Protein AF-A0A842T3V9-F1 (afdb_monomer)

Structure (mmCIF, N/CA/C/O backbone):
data_AF-A0A842T3V9-F1
#
_entry.id   AF-A0A842T3V9-F1
#
loop_
_atom_site.group_PDB
_atom_site.id
_atom_site.type_symbol
_atom_site.label_atom_id
_atom_site.label_alt_id
_atom_site.label_comp_id
_atom_site.label_asym_id
_atom_site.label_entity_id
_atom_site.label_seq_id
_atom_site.pdbx_PDB_ins_code
_atom_site.Cartn_x
_atom_site.Cartn_y
_atom_site.Cartn_z
_atom_site.occupancy
_atom_site.B_iso_or_equiv
_atom_site.auth_seq_id
_atom_site.auth_comp_id
_atom_site.auth_asym_id
_atom_site.auth_atom_id
_atom_site.pdbx_PDB_model_num
ATOM 1 N N . MET A 1 1 ? -2.963 1.480 28.954 1.00 61.06 1 MET A N 1
ATOM 2 C CA . MET A 1 1 ? -3.597 1.950 27.704 1.00 61.06 1 MET A CA 1
ATOM 3 C C . MET A 1 1 ? -4.951 1.272 27.603 1.00 61.06 1 MET A C 1
ATOM 5 O O . MET A 1 1 ? -4.991 0.049 27.613 1.00 61.06 1 MET A O 1
ATOM 9 N N . THR A 1 2 ? -6.048 2.028 27.620 1.00 71.44 2 THR A N 1
ATOM 10 C CA . THR A 1 2 ? -7.395 1.447 27.523 1.00 71.44 2 THR A CA 1
ATOM 11 C C . THR A 1 2 ? -7.661 1.122 26.061 1.00 71.44 2 THR A C 1
ATOM 13 O O . THR A 1 2 ? -7.828 2.033 25.257 1.00 71.44 2 THR A O 1
ATOM 16 N N . TYR A 1 3 ? -7.644 -0.164 25.712 1.00 74.62 3 TYR A N 1
ATOM 17 C CA . TYR A 1 3 ? -8.016 -0.625 24.378 1.00 74.62 3 TYR A CA 1
ATOM 18 C C . TYR A 1 3 ? -9.431 -0.136 24.052 1.00 74.62 3 TYR A C 1
ATOM 20 O O . TYR A 1 3 ? -10.383 -0.468 24.760 1.00 74.62 3 TYR A O 1
ATOM 28 N N . SER A 1 4 ? -9.564 0.660 22.993 1.00 76.19 4 SER A N 1
ATOM 29 C CA . SER A 1 4 ? -10.854 0.978 22.396 1.00 76.19 4 SER A CA 1
ATOM 30 C C . SER A 1 4 ? -10.933 0.291 21.040 1.00 76.19 4 SER A C 1
ATOM 32 O O . SER A 1 4 ? -10.007 0.441 20.243 1.00 76.19 4 SER A O 1
ATOM 34 N N . PRO A 1 5 ? -12.019 -0.431 20.729 1.00 81.81 5 PRO A N 1
ATOM 35 C CA . PRO A 1 5 ? -12.182 -0.978 19.396 1.00 81.81 5 PRO A CA 1
ATOM 36 C C . PRO A 1 5 ? -12.217 0.171 18.369 1.00 81.81 5 PRO A C 1
ATOM 38 O O . PRO A 1 5 ? -12.931 1.159 18.588 1.00 81.81 5 PRO A O 1
ATOM 41 N N . PRO A 1 6 ? -11.453 0.075 17.265 1.00 84.00 6 PRO A N 1
ATOM 42 C CA . PRO A 1 6 ? -11.506 1.053 16.187 1.00 84.00 6 PRO A CA 1
ATOM 43 C C . PRO A 1 6 ? -12.891 1.046 15.532 1.00 84.00 6 PRO A C 1
ATOM 45 O O . PRO A 1 6 ? -13.570 0.016 15.469 1.00 84.00 6 PRO A O 1
ATOM 48 N N . LYS A 1 7 ? -13.323 2.198 15.009 1.00 88.06 7 LYS A N 1
ATOM 49 C CA . LYS A 1 7 ? -14.595 2.286 14.284 1.00 88.06 7 LYS A CA 1
ATOM 50 C C . LYS A 1 7 ? -14.553 1.395 13.042 1.00 88.06 7 LYS A C 1
ATOM 52 O O . LYS A 1 7 ? -13.521 1.281 12.381 1.00 88.06 7 LYS A O 1
ATOM 57 N N . LYS A 1 8 ? -15.708 0.830 12.669 1.00 89.12 8 LYS A N 1
ATOM 58 C CA . LYS A 1 8 ? -15.849 -0.015 11.466 1.00 89.12 8 LYS A CA 1
ATOM 59 C C . LYS A 1 8 ? -15.284 0.668 10.216 1.00 89.12 8 LYS A C 1
ATOM 61 O O . LYS A 1 8 ? -14.583 0.032 9.442 1.00 89.12 8 LYS A O 1
ATOM 66 N N . ILE A 1 9 ? -15.538 1.969 10.058 1.00 89.25 9 ILE A N 1
ATOM 67 C CA . ILE A 1 9 ? -15.043 2.748 8.917 1.00 89.25 9 ILE A CA 1
ATOM 68 C C . ILE A 1 9 ? -13.511 2.836 8.883 1.00 89.25 9 ILE A C 1
ATOM 70 O O . ILE A 1 9 ? -12.925 2.679 7.818 1.00 89.25 9 ILE A O 1
ATOM 74 N N . THR A 1 10 ? -12.855 2.996 10.036 1.00 91.00 10 THR A N 1
ATOM 75 C CA . THR A 1 10 ? -11.390 3.015 10.139 1.00 91.00 10 THR A CA 1
ATOM 76 C C . THR A 1 10 ? -10.803 1.685 9.686 1.00 91.00 10 THR A C 1
ATOM 78 O O . THR A 1 10 ? -9.866 1.669 8.898 1.00 91.00 10 THR A O 1
ATOM 81 N N . VAL A 1 11 ? -11.400 0.568 10.115 1.00 91.44 11 VAL A N 1
ATOM 82 C CA . VAL A 1 11 ? -10.968 -0.775 9.701 1.00 91.44 11 VAL A CA 1
ATOM 83 C C . VAL A 1 11 ? -11.120 -0.960 8.190 1.00 91.44 11 VAL A C 1
ATOM 85 O O . VAL A 1 11 ? -10.195 -1.444 7.544 1.00 91.44 11 VAL A O 1
ATOM 88 N N . VAL A 1 12 ? -12.251 -0.536 7.616 1.00 94.00 12 VAL A N 1
ATOM 89 C CA . VAL A 1 12 ? -12.500 -0.635 6.169 1.00 94.00 12 VAL A CA 1
ATOM 90 C C . VAL A 1 12 ? -11.490 0.196 5.376 1.00 94.00 12 VAL A C 1
ATOM 92 O O . VAL A 1 12 ? -10.886 -0.323 4.443 1.00 94.00 12 VAL A O 1
ATOM 95 N N . ILE A 1 13 ? -11.253 1.454 5.759 1.00 93.44 13 ILE A N 1
ATOM 96 C CA . ILE A 1 13 ? -10.301 2.332 5.062 1.00 93.44 13 ILE A CA 1
ATOM 97 C C . ILE A 1 13 ? -8.877 1.779 5.166 1.00 93.44 13 ILE A C 1
ATOM 99 O O . ILE A 1 13 ? -8.182 1.688 4.155 1.00 93.44 13 ILE A O 1
ATOM 103 N N . SER A 1 14 ? -8.448 1.354 6.357 1.00 94.25 14 SER A N 1
ATOM 104 C CA . SER A 1 14 ? -7.138 0.727 6.537 1.00 94.25 14 SER A CA 1
ATOM 105 C C . SER A 1 14 ? -6.991 -0.531 5.690 1.00 94.25 14 SER A C 1
ATOM 107 O O . SER A 1 14 ? -5.951 -0.725 5.065 1.00 94.25 14 SER A O 1
ATOM 109 N N . PHE A 1 15 ? -8.019 -1.374 5.618 1.00 95.62 15 PHE A N 1
ATOM 110 C CA . PHE A 1 15 ? -7.971 -2.577 4.795 1.00 95.62 15 PHE A CA 1
ATOM 111 C C . PHE A 1 15 ? -7.871 -2.252 3.300 1.00 95.62 15 PHE A C 1
ATOM 113 O O . PHE A 1 15 ? -7.064 -2.857 2.600 1.00 95.62 15 PHE A O 1
ATOM 120 N N . LEU A 1 16 ? -8.624 -1.260 2.815 1.00 96.50 16 LEU A N 1
ATOM 121 C CA . LEU A 1 16 ? -8.542 -0.810 1.424 1.00 96.50 16 LEU A CA 1
ATOM 122 C C . LEU A 1 16 ? -7.154 -0.256 1.084 1.00 96.50 16 LEU A C 1
ATOM 124 O O . LEU A 1 16 ? -6.598 -0.607 0.048 1.00 96.50 16 LEU A O 1
ATOM 128 N N . LEU A 1 17 ? -6.562 0.553 1.967 1.00 96.06 17 LEU A N 1
ATOM 129 C CA . LEU A 1 17 ? -5.202 1.070 1.783 1.00 96.06 17 LEU A CA 1
ATOM 130 C C . LEU A 1 17 ? -4.156 -0.049 1.772 1.00 96.06 17 LEU A C 1
ATOM 132 O O . LEU A 1 17 ? -3.248 -0.027 0.943 1.00 96.06 17 LEU A O 1
ATOM 136 N N . LEU A 1 18 ? -4.307 -1.048 2.647 1.00 96.38 18 LEU A N 1
ATOM 137 C CA . LEU A 1 18 ? -3.431 -2.218 2.669 1.00 96.38 18 LEU A CA 1
ATOM 138 C C . LEU A 1 18 ? -3.535 -3.005 1.362 1.00 96.38 18 LEU A C 1
ATOM 140 O O . LEU A 1 18 ? -2.517 -3.325 0.753 1.00 96.38 18 LEU A O 1
ATOM 144 N N . ALA A 1 19 ? -4.764 -3.291 0.925 1.00 96.19 19 ALA A N 1
ATOM 145 C CA . ALA A 1 19 ? -5.027 -4.019 -0.306 1.00 96.19 19 ALA A CA 1
ATOM 146 C C . ALA A 1 19 ? -4.440 -3.281 -1.513 1.00 96.19 19 ALA A C 1
ATOM 148 O O . ALA A 1 19 ? -3.759 -3.900 -2.321 1.00 96.19 19 ALA A O 1
ATOM 149 N N . LEU A 1 20 ? -4.623 -1.961 -1.599 1.00 94.38 20 LEU A N 1
ATOM 150 C CA . LEU A 1 20 ? -4.028 -1.141 -2.654 1.00 94.38 20 LEU A CA 1
ATOM 151 C C . LEU A 1 20 ? -2.498 -1.180 -2.624 1.00 94.38 20 LEU A C 1
ATOM 153 O O . LEU A 1 20 ? -1.888 -1.378 -3.670 1.00 94.38 20 LEU A O 1
ATOM 157 N N . GLY A 1 21 ? -1.877 -1.049 -1.448 1.00 93.69 21 GLY A N 1
ATOM 158 C CA . GLY A 1 21 ? -0.422 -1.139 -1.310 1.00 93.69 21 GLY A CA 1
ATOM 159 C C . GLY A 1 21 ? 0.128 -2.490 -1.776 1.00 93.69 21 GLY A C 1
ATOM 160 O O . GLY A 1 21 ? 1.099 -2.534 -2.528 1.00 93.69 21 GLY A O 1
ATOM 161 N N . ILE A 1 22 ? -0.528 -3.591 -1.397 1.00 93.69 22 ILE A N 1
ATOM 162 C CA . ILE A 1 22 ? -0.141 -4.947 -1.816 1.00 93.69 22 ILE A CA 1
ATOM 163 C C . ILE A 1 22 ? -0.378 -5.152 -3.315 1.00 93.69 22 ILE A C 1
ATOM 165 O O . ILE A 1 22 ? 0.505 -5.659 -4.000 1.00 93.69 22 ILE A O 1
ATOM 169 N N . ILE A 1 23 ? -1.539 -4.749 -3.842 1.00 93.56 23 ILE A N 1
ATOM 170 C CA . ILE A 1 23 ? -1.861 -4.864 -5.272 1.00 93.56 23 ILE A CA 1
ATOM 171 C C . ILE A 1 23 ? -0.831 -4.105 -6.101 1.00 93.56 23 ILE A C 1
ATOM 173 O O . ILE A 1 23 ? -0.349 -4.638 -7.096 1.00 93.56 23 ILE A O 1
ATOM 177 N N . LEU A 1 24 ? -0.456 -2.899 -5.674 1.00 91.88 24 LEU A N 1
ATOM 178 C CA . LEU A 1 24 ? 0.554 -2.099 -6.351 1.00 91.88 24 LEU A CA 1
ATOM 179 C C . LEU A 1 24 ? 1.900 -2.836 -6.384 1.00 91.88 24 LEU A C 1
ATOM 181 O O . LEU A 1 24 ? 2.467 -3.015 -7.458 1.00 91.88 24 LEU A O 1
ATOM 185 N N . MET A 1 25 ? 2.352 -3.372 -5.248 1.00 89.88 25 MET A N 1
ATOM 186 C CA . MET A 1 25 ? 3.584 -4.169 -5.170 1.00 89.88 25 MET A CA 1
ATOM 187 C C . MET A 1 25 ? 3.551 -5.407 -6.064 1.00 89.88 25 MET A C 1
ATOM 189 O O . MET A 1 25 ? 4.495 -5.663 -6.803 1.00 89.88 25 MET A O 1
ATOM 193 N N . VAL A 1 26 ? 2.454 -6.166 -6.036 1.00 91.56 26 VAL A N 1
ATOM 194 C CA . VAL A 1 26 ? 2.284 -7.351 -6.8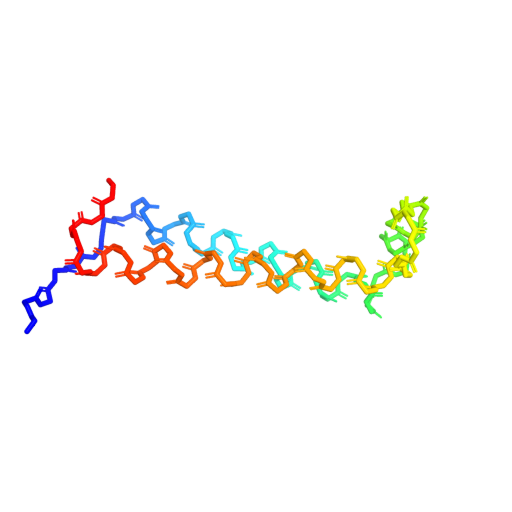86 1.00 91.56 26 VAL A CA 1
ATOM 195 C C . VAL A 1 26 ? 2.275 -6.955 -8.361 1.00 91.56 26 VAL A C 1
ATOM 197 O O . VAL A 1 26 ? 2.930 -7.606 -9.170 1.00 91.56 26 VAL A O 1
ATOM 200 N N . SER A 1 27 ? 1.589 -5.868 -8.720 1.00 89.38 27 SER A N 1
ATOM 201 C CA . SER A 1 27 ? 1.452 -5.422 -10.109 1.00 89.38 27 SER A CA 1
ATOM 202 C C . SER A 1 27 ? 2.780 -5.043 -10.763 1.00 89.38 27 SER A C 1
ATOM 204 O O . SER A 1 27 ? 2.954 -5.324 -11.945 1.00 89.38 27 SER A O 1
ATOM 206 N N . ILE A 1 28 ? 3.735 -4.506 -9.992 1.00 88.06 28 ILE A N 1
ATOM 207 C CA . ILE A 1 28 ? 5.084 -4.166 -10.476 1.00 88.06 28 ILE A CA 1
ATOM 208 C C . ILE A 1 28 ? 5.824 -5.413 -10.980 1.00 88.06 28 ILE A C 1
ATOM 210 O O . ILE A 1 28 ? 6.555 -5.337 -11.962 1.00 88.06 28 ILE A O 1
ATOM 214 N N . TYR A 1 29 ? 5.625 -6.565 -10.335 1.00 86.06 29 TYR A N 1
ATOM 215 C CA . TYR A 1 29 ? 6.393 -7.780 -10.624 1.00 86.06 29 TYR A CA 1
ATOM 216 C C . TYR A 1 29 ? 5.615 -8.841 -11.420 1.00 86.06 29 TYR A C 1
ATOM 218 O O . TYR A 1 29 ? 6.233 -9.658 -12.096 1.00 86.06 29 TYR A O 1
ATOM 226 N N . TRP A 1 30 ? 4.281 -8.873 -11.323 1.00 90.00 30 TRP A N 1
ATOM 227 C CA . TRP A 1 30 ? 3.458 -9.988 -11.825 1.00 90.00 30 TRP A CA 1
ATOM 228 C C . TRP A 1 30 ? 2.553 -9.614 -12.999 1.00 90.00 30 TRP A C 1
ATOM 230 O O . TRP A 1 30 ? 2.041 -10.512 -13.666 1.00 90.00 30 TRP A O 1
ATOM 240 N N . ILE A 1 31 ? 2.329 -8.321 -13.263 1.00 91.31 31 ILE A N 1
ATOM 241 C CA . ILE A 1 31 ? 1.411 -7.868 -14.317 1.00 91.31 31 ILE A CA 1
ATOM 242 C C . ILE A 1 31 ? 2.156 -6.925 -15.276 1.00 91.31 31 ILE A C 1
ATOM 244 O O . ILE A 1 31 ? 2.092 -5.706 -15.105 1.00 91.31 31 ILE A O 1
ATOM 248 N N . PRO A 1 32 ? 2.824 -7.464 -16.318 1.00 86.81 32 PRO A N 1
ATOM 249 C CA . PRO A 1 32 ? 3.643 -6.674 -17.240 1.00 86.81 32 PRO A CA 1
ATOM 250 C C . PRO A 1 32 ? 2.896 -5.493 -17.867 1.00 86.81 32 PRO A C 1
ATOM 252 O O . PRO A 1 32 ? 3.405 -4.384 -17.864 1.00 86.81 32 PRO A O 1
ATOM 255 N N . ALA A 1 33 ? 1.641 -5.685 -18.286 1.00 88.69 33 ALA A N 1
ATOM 256 C CA . ALA A 1 33 ? 0.839 -4.619 -18.895 1.00 88.69 33 ALA A CA 1
ATOM 257 C C . ALA A 1 33 ? 0.585 -3.421 -17.955 1.00 88.69 33 ALA A C 1
ATOM 259 O O . ALA A 1 33 ? 0.506 -2.271 -18.391 1.00 88.69 33 ALA A O 1
ATOM 260 N N . VAL A 1 34 ? 0.453 -3.681 -16.650 1.00 86.50 34 VAL A N 1
ATOM 261 C CA . VAL A 1 34 ? 0.304 -2.619 -15.646 1.00 86.50 34 VAL A CA 1
ATOM 262 C C . VAL A 1 34 ? 1.649 -1.933 -15.429 1.00 86.50 34 VAL A C 1
ATOM 264 O O . VAL A 1 34 ? 1.709 -0.705 -15.395 1.00 86.50 34 VAL A O 1
ATOM 267 N N . TRP A 1 35 ? 2.732 -2.708 -15.357 1.00 90.00 35 TRP A N 1
ATOM 268 C CA . TRP A 1 35 ? 4.084 -2.175 -15.233 1.00 90.00 35 TRP A CA 1
ATOM 269 C C . TRP A 1 35 ? 4.503 -1.300 -16.424 1.00 90.00 35 TRP A C 1
ATOM 271 O O . TRP A 1 35 ? 5.056 -0.221 -16.220 1.00 90.00 35 TRP A O 1
ATOM 281 N N . ASP A 1 36 ? 4.168 -1.689 -17.652 1.00 89.62 36 ASP A N 1
ATOM 282 C CA . ASP A 1 36 ? 4.432 -0.898 -18.860 1.00 89.62 36 ASP A CA 1
ATOM 283 C C . ASP A 1 36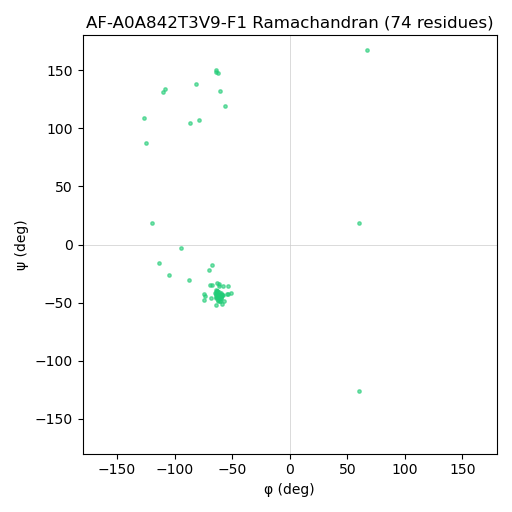 ? 3.784 0.487 -18.773 1.00 89.62 36 ASP A C 1
ATOM 285 O O . ASP A 1 36 ? 4.376 1.482 -19.177 1.00 89.62 36 ASP A O 1
ATOM 289 N N . THR A 1 37 ? 2.600 0.575 -18.164 1.00 88.12 37 THR A N 1
ATOM 290 C CA . THR A 1 37 ? 1.919 1.855 -17.939 1.00 88.12 37 THR A CA 1
ATOM 291 C C . THR A 1 37 ? 2.580 2.644 -16.803 1.00 88.12 37 THR A C 1
ATOM 293 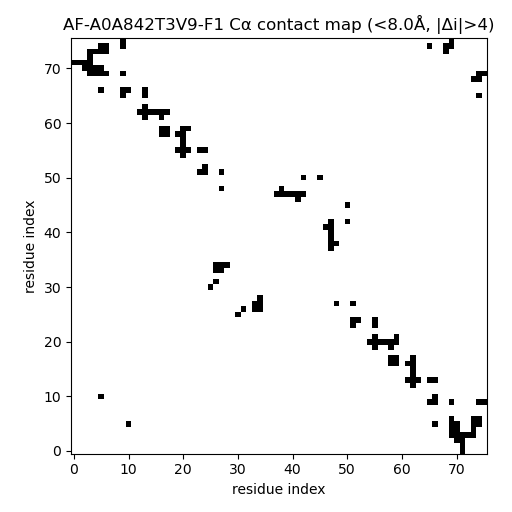O O . THR A 1 37 ? 2.873 3.829 -16.954 1.00 88.12 37 THR A O 1
ATOM 296 N N . LEU A 1 38 ? 2.850 1.998 -15.665 1.00 86.50 38 LEU A N 1
ATOM 297 C CA . LEU A 1 38 ? 3.413 2.638 -14.469 1.00 86.50 38 LEU A CA 1
ATOM 298 C C . LEU A 1 38 ? 4.854 3.127 -14.669 1.00 86.50 38 LEU A C 1
ATOM 300 O O . LEU A 1 38 ? 5.235 4.164 -14.126 1.00 86.50 38 LEU A O 1
ATOM 304 N N . SER A 1 39 ? 5.650 2.405 -15.456 1.00 88.12 39 SER A N 1
ATOM 305 C CA . SER A 1 39 ? 7.057 2.718 -15.728 1.00 88.12 39 SER A CA 1
ATOM 306 C C . SER A 1 39 ? 7.257 3.993 -16.552 1.00 88.12 39 SER A C 1
ATOM 308 O O . SER A 1 39 ? 8.343 4.570 -16.524 1.00 88.12 39 SER A O 1
ATOM 310 N N . THR A 1 40 ? 6.208 4.482 -17.225 1.00 89.50 40 THR A N 1
ATOM 311 C CA . THR A 1 40 ? 6.234 5.773 -17.936 1.00 89.50 40 THR A CA 1
ATOM 312 C C . THR A 1 40 ? 6.290 6.974 -16.993 1.00 89.50 40 THR A C 1
ATOM 314 O O . THR A 1 40 ? 6.723 8.056 -17.393 1.00 89.50 40 THR A O 1
ATOM 317 N N . ILE A 1 41 ? 5.873 6.796 -15.736 1.00 85.00 41 ILE A N 1
ATOM 318 C CA . ILE A 1 41 ? 5.867 7.852 -14.730 1.00 85.00 41 ILE A CA 1
ATOM 319 C C . ILE A 1 41 ? 7.243 7.882 -14.068 1.00 85.00 41 ILE A C 1
ATOM 321 O O . ILE A 1 41 ? 7.583 7.038 -13.239 1.00 85.00 41 ILE A O 1
ATOM 325 N N . THR A 1 42 ? 8.035 8.880 -14.445 1.00 82.88 42 THR A N 1
ATOM 326 C CA . THR A 1 42 ? 9.342 9.173 -13.856 1.00 82.88 42 THR A CA 1
ATOM 327 C C . THR A 1 42 ? 9.248 10.447 -13.025 1.00 82.88 42 THR A C 1
ATOM 329 O O . THR A 1 42 ? 8.669 11.446 -13.451 1.00 82.88 42 THR A O 1
ATOM 332 N N . ILE A 1 43 ? 9.803 10.421 -11.810 1.00 83.00 43 ILE A N 1
ATOM 333 C CA . ILE A 1 43 ? 9.867 11.599 -10.940 1.00 83.00 43 ILE A CA 1
ATOM 334 C C . ILE A 1 43 ? 11.310 11.815 -10.501 1.00 83.00 43 ILE A C 1
ATOM 3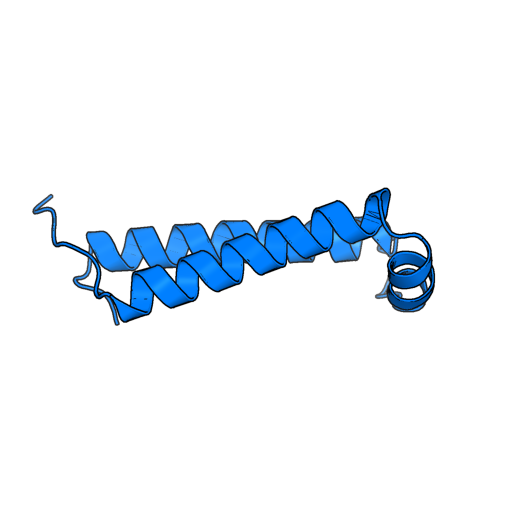36 O O . ILE A 1 43 ? 11.850 11.085 -9.669 1.00 83.00 43 ILE A O 1
ATOM 340 N N . GLY A 1 44 ? 11.918 12.868 -11.049 1.00 84.00 44 GLY A N 1
ATOM 341 C CA . GLY A 1 44 ? 13.259 13.308 -10.683 1.00 84.00 44 GLY A CA 1
ATOM 342 C C . GLY A 1 44 ? 14.316 12.233 -10.930 1.00 84.00 44 GLY A C 1
ATOM 343 O O . GLY A 1 44 ? 14.450 11.726 -12.039 1.00 84.00 44 GLY A O 1
ATOM 344 N N . THR A 1 45 ? 15.089 11.922 -9.890 1.00 88.25 45 THR A N 1
ATOM 345 C CA . THR A 1 45 ? 16.223 10.988 -9.946 1.00 88.25 45 THR A CA 1
ATOM 346 C C . THR A 1 45 ? 15.870 9.557 -9.547 1.00 88.25 45 THR A C 1
ATOM 348 O O . THR A 1 45 ? 16.752 8.704 -9.565 1.00 88.25 45 THR A O 1
ATOM 351 N N . LEU A 1 46 ? 14.628 9.288 -9.137 1.00 87.38 46 LEU A N 1
ATOM 352 C CA . LEU A 1 46 ? 14.208 7.948 -8.727 1.00 87.38 46 LEU A CA 1
ATOM 353 C C . LEU A 1 46 ? 13.885 7.101 -9.954 1.00 87.38 46 LEU A C 1
ATOM 355 O O . LEU A 1 46 ? 13.204 7.563 -10.874 1.00 87.38 46 LEU A O 1
ATOM 359 N N . SER A 1 47 ? 14.315 5.838 -9.947 1.00 90.31 47 SER A N 1
ATOM 360 C CA . SER A 1 47 ? 13.798 4.886 -10.925 1.00 90.31 47 SER A CA 1
ATOM 361 C C . SER A 1 47 ? 12.289 4.690 -10.705 1.00 90.31 47 SER A C 1
ATOM 363 O O . SER A 1 47 ? 11.816 4.754 -9.563 1.00 90.31 47 SER A O 1
ATOM 365 N N . PRO A 1 48 ? 11.503 4.414 -11.763 1.00 89.62 48 PRO A N 1
ATOM 366 C CA . PRO A 1 48 ? 10.071 4.158 -11.616 1.00 89.62 48 PRO A CA 1
ATOM 367 C C . PRO A 1 48 ? 9.772 3.052 -10.599 1.00 89.62 48 PRO A C 1
ATOM 369 O O . PRO A 1 48 ? 8.805 3.145 -9.849 1.00 89.62 48 PRO A O 1
ATOM 372 N N . ILE A 1 49 ? 10.625 2.023 -10.530 1.00 90.06 49 ILE A N 1
ATOM 373 C CA . ILE A 1 49 ? 10.454 0.905 -9.592 1.00 90.06 49 ILE A CA 1
ATOM 374 C C . ILE A 1 49 ? 10.557 1.416 -8.159 1.00 90.06 49 ILE A C 1
ATOM 376 O O . ILE A 1 49 ? 9.653 1.179 -7.362 1.00 90.06 49 ILE A O 1
ATOM 380 N N . GLU A 1 50 ? 11.628 2.144 -7.835 1.00 90.81 50 GLU A N 1
ATOM 381 C CA . GLU A 1 50 ? 11.830 2.707 -6.497 1.00 90.81 50 GLU A CA 1
ATOM 382 C C . GLU A 1 50 ? 10.672 3.622 -6.106 1.00 90.81 50 GLU A C 1
ATOM 384 O O . GLU A 1 50 ? 10.154 3.519 -4.997 1.00 90.81 50 GLU A O 1
ATOM 389 N N . PHE A 1 51 ? 10.219 4.470 -7.030 1.00 91.81 51 PHE A N 1
ATOM 390 C CA . PHE A 1 51 ? 9.101 5.374 -6.796 1.00 91.81 51 PHE A CA 1
ATOM 391 C C . PHE A 1 51 ? 7.812 4.627 -6.418 1.00 91.81 51 PHE A C 1
ATOM 393 O O . PHE A 1 51 ? 7.200 4.919 -5.387 1.00 91.81 51 PHE A O 1
ATOM 400 N N . TRP A 1 52 ? 7.414 3.627 -7.207 1.00 91.81 52 TRP A N 1
ATOM 401 C CA . TRP A 1 52 ? 6.195 2.863 -6.941 1.00 91.81 52 TRP A CA 1
ATOM 402 C C . TRP A 1 52 ? 6.318 1.976 -5.699 1.00 91.81 52 TRP A C 1
ATOM 404 O O . TRP A 1 52 ? 5.363 1.863 -4.928 1.00 91.81 52 TRP A O 1
ATOM 414 N N . VAL A 1 53 ? 7.501 1.419 -5.430 1.00 91.56 53 VAL A N 1
ATOM 415 C CA . VAL A 1 53 ? 7.773 0.689 -4.185 1.00 91.56 53 VAL A CA 1
ATOM 416 C C . VAL A 1 53 ? 7.640 1.617 -2.969 1.00 91.56 53 VAL A C 1
ATOM 418 O O . VAL A 1 53 ? 7.000 1.258 -1.980 1.00 91.56 53 VAL A O 1
ATOM 421 N N . ILE A 1 54 ? 8.158 2.844 -3.032 1.00 93.25 54 ILE A N 1
ATOM 422 C CA . ILE A 1 54 ? 7.995 3.826 -1.948 1.00 93.25 54 ILE A CA 1
ATOM 423 C C . ILE A 1 54 ? 6.512 4.143 -1.720 1.00 93.25 54 ILE A C 1
ATOM 425 O O . ILE A 1 54 ? 6.062 4.152 -0.572 1.00 93.25 54 ILE A O 1
ATOM 429 N N . ILE A 1 55 ? 5.730 4.341 -2.787 1.00 93.56 55 ILE A N 1
ATOM 430 C CA . ILE A 1 55 ? 4.281 4.577 -2.680 1.00 93.56 55 ILE A CA 1
ATOM 431 C C . ILE A 1 55 ? 3.574 3.394 -2.018 1.00 93.56 55 ILE A C 1
ATOM 433 O O . ILE A 1 55 ? 2.796 3.596 -1.083 1.00 93.56 55 ILE A O 1
ATOM 437 N N . GLY A 1 56 ? 3.835 2.164 -2.463 1.00 94.25 56 GLY A N 1
ATOM 438 C CA . GLY A 1 56 ? 3.180 0.988 -1.892 1.00 94.25 56 GLY A CA 1
ATOM 439 C C . GLY A 1 56 ? 3.538 0.786 -0.417 1.00 94.25 56 GLY A C 1
ATOM 440 O O . GLY A 1 56 ? 2.647 0.518 0.388 1.00 94.25 56 GLY A O 1
ATOM 441 N N . LEU A 1 57 ? 4.799 1.011 -0.022 1.00 95.12 57 LEU A N 1
ATOM 442 C CA . LEU A 1 57 ? 5.202 1.001 1.390 1.00 95.12 57 LEU A CA 1
ATOM 443 C C . LEU A 1 57 ? 4.510 2.110 2.188 1.00 95.12 57 LEU A C 1
ATOM 445 O O . LEU A 1 57 ? 4.049 1.864 3.303 1.00 95.12 57 LEU A O 1
ATOM 449 N N . GLY A 1 58 ? 4.376 3.305 1.608 1.00 96.62 58 GLY A N 1
ATOM 450 C CA . GLY A 1 58 ? 3.631 4.414 2.198 1.00 96.62 58 GLY A CA 1
ATOM 451 C C . GLY A 1 58 ? 2.167 4.059 2.468 1.00 96.62 58 GLY A C 1
ATOM 452 O O . GLY A 1 58 ? 1.666 4.327 3.559 1.00 96.62 58 GLY A O 1
ATOM 453 N N . LEU A 1 59 ? 1.492 3.393 1.525 1.00 96.19 59 LEU A N 1
ATOM 454 C CA . LEU A 1 59 ? 0.107 2.925 1.682 1.00 96.19 59 LEU A CA 1
ATOM 455 C C . LEU A 1 59 ? -0.034 1.867 2.784 1.00 96.19 59 LEU A C 1
ATOM 457 O O . LEU A 1 59 ? -0.949 1.950 3.608 1.00 96.19 59 LEU A O 1
ATOM 461 N N . VAL A 1 60 ? 0.888 0.901 2.838 1.00 95.56 60 VAL A N 1
ATOM 462 C CA . VAL A 1 60 ? 0.922 -0.126 3.893 1.00 95.56 60 VAL A CA 1
ATOM 463 C C . VAL A 1 60 ? 1.145 0.519 5.264 1.00 95.56 60 VA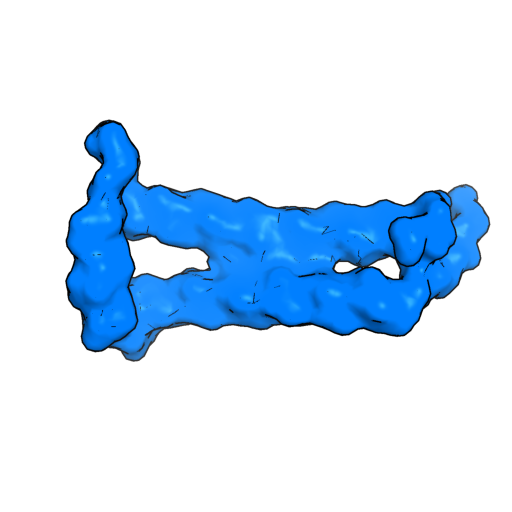L A C 1
ATOM 465 O O . VAL A 1 60 ? 0.442 0.196 6.224 1.00 95.56 60 VAL A O 1
ATOM 468 N N . PHE A 1 61 ? 2.075 1.470 5.354 1.00 96.75 61 PHE A N 1
ATOM 469 C CA . PHE A 1 61 ? 2.338 2.215 6.581 1.00 96.75 61 PHE A CA 1
ATOM 470 C C . PHE A 1 61 ? 1.127 3.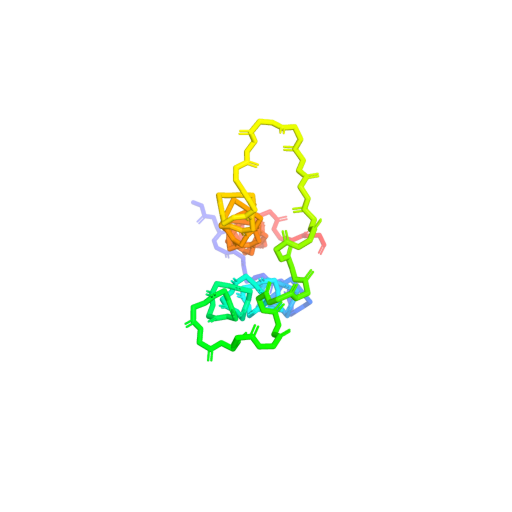051 7.018 1.00 96.75 61 PHE A C 1
ATOM 472 O O . PHE A 1 61 ? 0.737 3.000 8.182 1.00 96.75 61 PHE A O 1
ATOM 479 N N . LEU A 1 62 ? 0.481 3.769 6.093 1.00 95.44 62 LEU A N 1
ATOM 480 C CA . LEU A 1 62 ? -0.735 4.549 6.354 1.00 95.44 62 LEU A CA 1
ATOM 481 C C . LEU A 1 62 ? -1.887 3.676 6.854 1.00 95.44 62 LEU A C 1
ATOM 483 O O . LEU A 1 62 ? -2.589 4.059 7.789 1.00 95.44 62 LEU A O 1
ATOM 487 N N . SER A 1 63 ? -2.063 2.493 6.264 1.00 95.56 63 SER A N 1
ATOM 488 C CA . SER A 1 63 ? -3.049 1.514 6.722 1.00 95.56 63 SER A CA 1
ATOM 489 C C . SER A 1 63 ? -2.835 1.139 8.194 1.00 95.56 63 SER A C 1
ATOM 491 O O . SER A 1 63 ? -3.775 1.213 8.998 1.00 95.56 63 SER A O 1
ATOM 493 N N . TRP A 1 64 ? -1.589 0.814 8.556 1.00 94.56 64 TRP A N 1
ATOM 494 C CA . TRP A 1 64 ? -1.188 0.499 9.927 1.00 94.56 64 TRP A CA 1
ATOM 495 C C . TRP A 1 64 ? -1.364 1.678 10.879 1.00 94.56 64 TRP A C 1
ATOM 497 O O . TRP A 1 64 ? -1.910 1.515 11.971 1.00 94.56 64 TRP A O 1
ATOM 507 N N . LEU A 1 65 ? -0.945 2.872 10.461 1.00 93.25 65 LEU A N 1
ATOM 508 C CA . LEU A 1 65 ? -1.068 4.091 11.249 1.00 93.25 65 LEU A CA 1
ATOM 509 C C . LEU A 1 65 ? -2.536 4.400 11.566 1.00 93.25 65 LEU A C 1
ATOM 511 O O . LEU A 1 65 ? -2.868 4.708 12.708 1.00 93.25 65 LEU A O 1
ATOM 515 N N . LEU A 1 66 ? -3.433 4.263 10.588 1.00 92.06 66 LEU A N 1
ATOM 516 C CA . LEU A 1 66 ? -4.869 4.472 10.785 1.00 92.06 66 LEU A CA 1
ATOM 517 C C . LEU A 1 66 ? -5.478 3.465 11.766 1.00 92.06 66 LEU A C 1
ATOM 519 O O . LEU A 1 66 ? -6.271 3.860 12.622 1.00 92.06 66 LEU A O 1
ATOM 523 N N . LEU A 1 67 ? -5.082 2.189 11.702 1.00 90.81 67 LEU A N 1
ATOM 524 C CA . LEU A 1 67 ? -5.506 1.189 12.689 1.00 90.81 67 LEU A CA 1
ATOM 525 C C . LEU A 1 67 ? -4.985 1.529 14.085 1.00 90.81 67 LEU A C 1
ATOM 527 O O . LEU A 1 67 ? -5.747 1.493 15.051 1.00 90.81 67 LEU A O 1
ATOM 531 N N . PHE A 1 68 ? -3.712 1.908 14.189 1.00 90.12 68 PHE A N 1
ATOM 532 C CA . PHE A 1 68 ? -3.095 2.307 15.449 1.00 90.12 68 PHE A CA 1
ATOM 533 C C . PHE A 1 68 ? -3.807 3.514 16.073 1.00 90.12 68 PHE A C 1
ATOM 535 O O . PHE A 1 68 ? -4.137 3.490 17.261 1.00 90.12 68 PHE A O 1
ATOM 542 N N . ILE A 1 69 ? -4.107 4.545 15.279 1.00 88.94 69 ILE A N 1
ATOM 543 C CA . ILE A 1 69 ? -4.871 5.714 15.731 1.00 88.94 69 ILE A CA 1
ATOM 544 C C . ILE A 1 69 ? -6.292 5.303 16.132 1.00 88.94 69 ILE A C 1
ATOM 546 O O . ILE A 1 69 ? -6.788 5.727 17.177 1.00 88.94 69 ILE A O 1
ATOM 550 N N . GLY A 1 70 ? -6.931 4.435 15.345 1.00 86.94 70 GLY A N 1
ATOM 551 C CA . GLY A 1 70 ? -8.250 3.879 15.636 1.00 86.94 70 GLY A CA 1
ATOM 552 C C . GLY A 1 70 ? -8.333 3.209 17.008 1.00 86.94 70 GLY A C 1
ATOM 553 O O . GLY A 1 70 ? -9.303 3.425 17.732 1.00 86.94 70 GLY A O 1
ATOM 554 N N . ILE A 1 71 ? -7.302 2.446 17.375 1.00 87.62 71 ILE A N 1
ATOM 555 C CA . ILE A 1 71 ? -7.220 1.727 18.653 1.00 87.62 71 ILE A CA 1
ATOM 556 C C . ILE A 1 71 ? -6.941 2.678 19.825 1.00 87.62 71 ILE A C 1
ATOM 558 O O . ILE A 1 71 ? -7.556 2.555 20.886 1.00 87.62 71 ILE A O 1
ATOM 562 N N . ASN A 1 72 ? -6.008 3.620 19.652 1.00 84.12 72 ASN A N 1
ATOM 563 C CA . ASN A 1 72 ? -5.493 4.437 20.757 1.00 84.12 72 ASN A CA 1
ATOM 564 C C . ASN A 1 72 ? -6.308 5.707 21.026 1.00 84.12 72 ASN A C 1
ATOM 566 O O . ASN A 1 72 ? -6.386 6.149 22.169 1.00 84.12 72 ASN A O 1
ATOM 570 N N . TYR A 1 73 ? -6.933 6.287 20.000 1.00 79.12 73 TYR A N 1
ATOM 571 C CA . TYR A 1 73 ? -7.575 7.604 20.087 1.00 79.12 73 TYR A CA 1
ATOM 572 C C . TYR A 1 73 ? -9.081 7.568 19.788 1.00 79.12 73 TYR A C 1
ATOM 574 O O . TYR A 1 73 ? -9.670 8.607 19.512 1.00 79.12 73 TYR A O 1
ATOM 582 N N . ARG A 1 74 ? -9.724 6.387 19.856 1.00 64.19 74 ARG A N 1
ATOM 583 C CA . ARG A 1 74 ? -11.143 6.166 19.481 1.00 64.19 74 ARG A CA 1
ATOM 584 C C . ARG A 1 74 ? -11.473 6.493 18.010 1.00 64.19 74 ARG A C 1
ATOM 586 O O . ARG A 1 74 ? -12.650 6.607 17.661 1.00 64.19 74 ARG A O 1
ATOM 593 N N . GLY A 1 75 ? -10.451 6.553 17.151 1.00 54.16 75 GLY A N 1
ATOM 594 C CA . GLY A 1 75 ? -10.566 6.843 15.720 1.00 54.16 75 GLY A CA 1
ATOM 595 C C . GLY A 1 75 ? -11.030 8.266 15.395 1.00 54.16 75 GLY A C 1
ATOM 596 O O . GLY A 1 75 ? -11.510 8.996 16.259 1.00 54.16 75 GLY A O 1
ATOM 597 N N . ILE A 1 76 ? -10.900 8.638 14.119 1.00 49.53 76 ILE A N 1
ATOM 598 C CA . ILE A 1 76 ? -11.664 9.747 13.522 1.00 49.53 76 ILE A CA 1
ATOM 599 C C . ILE A 1 76 ? -13.135 9.346 13.464 1.00 49.53 76 ILE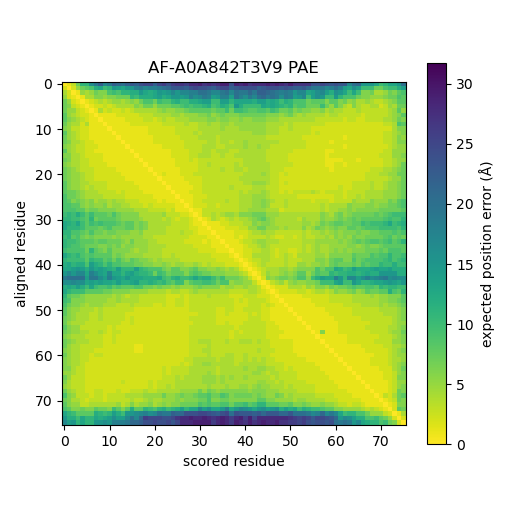 A C 1
ATOM 601 O O . ILE A 1 76 ? -13.440 8.163 13.188 1.00 49.53 76 ILE A O 1
#

Secondary structure (DSSP, 8-state):
----PPPHHHHHHHHHHHHHHHHHHHHHHH-HHHHHHHTT--BTTB-HHHHHHHHHHHHHHHHHHHHHHHHHS---

Nearest PDB structures (foldseek):
  8esv-assembly1_B  TM=6.138E-01  e=2.144E+00  Homo sapiens

Foldseek 3Di:
DDWDAFDPVLLVQLVVLLVVLVCLVCCCPPPVVSVVVQQVDDDDPDRSNRVSNVSSVVSNVVSVV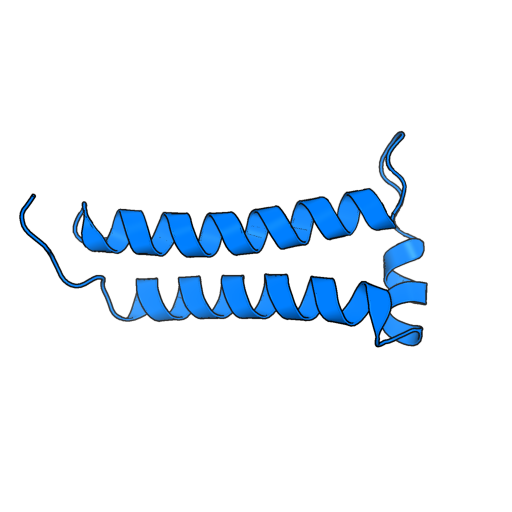SRVCRTPVVGD

Mean predicted aligned error: 5.4 Å

Sequence (76 aa):
MTYSPPKKITVVISFLLLALGIILMVSIYWIPAVWDTLSTITIGTLSPIEFWVIIGLGLVFLSWLLLFIGINYRGI

pLDDT: mean 88.18, std 8.96, range [49.53, 96.75]

Solvent-accessible surface area (backbone atoms only — not comparable to full-atom values): 4082 Å² total; per-residue (Å²): 133,78,85,34,80,49,44,71,67,46,54,51,51,21,4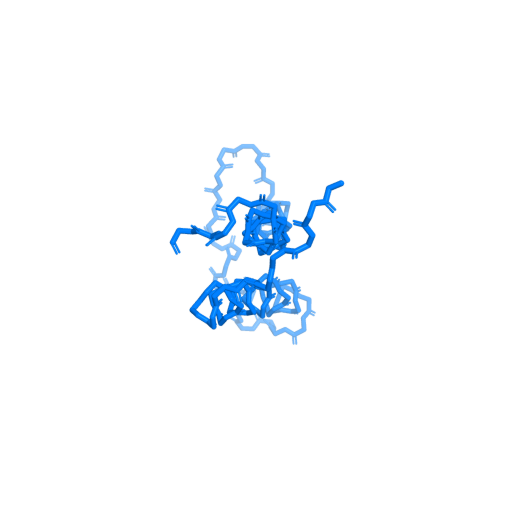8,52,34,33,51,51,14,52,50,51,55,47,31,66,79,75,33,66,76,56,28,64,59,54,56,70,55,69,60,89,91,47,54,36,65,58,50,53,51,51,50,20,52,49,28,39,49,49,16,52,48,45,45,52,43,8,30,72,65,62,32,134

Radius of gyration: 15.52 Å; Cα contacts (8 Å, |Δi|>4): 81; chains: 1; bounding box: 32×23×47 Å